Protein AF-A0AB33I526-F1 (afdb_monomer_lite)

Structure (mmCIF, N/CA/C/O backbone):
data_AF-A0AB33I526-F1
#
_entry.id   AF-A0AB33I526-F1
#
loop_
_atom_site.group_PDB
_atom_site.id
_atom_site.type_symbol
_atom_site.label_atom_id
_atom_site.label_alt_id
_atom_site.label_comp_id
_atom_site.label_asym_id
_atom_site.label_entity_id
_atom_site.label_seq_id
_atom_site.pdbx_PDB_ins_code
_atom_site.Cartn_x
_atom_site.Cartn_y
_atom_site.Cartn_z
_atom_site.occupancy
_atom_site.B_iso_or_equiv
_atom_site.auth_seq_id
_atom_site.auth_comp_id
_atom_site.auth_asym_id
_atom_site.auth_atom_id
_atom_site.pdbx_PDB_model_num
ATOM 1 N N . MET A 1 1 ? 9.130 -0.123 3.724 1.00 37.97 1 MET A N 1
ATOM 2 C CA . MET A 1 1 ? 8.933 -1.551 3.407 1.00 37.97 1 MET A CA 1
ATOM 3 C C . MET A 1 1 ? 9.847 -1.883 2.241 1.00 37.97 1 MET A C 1
ATOM 5 O O . MET A 1 1 ? 9.757 -1.211 1.225 1.00 37.97 1 MET A O 1
ATOM 9 N N . THR A 1 2 ? 10.771 -2.825 2.409 1.00 37.84 2 THR A N 1
ATOM 10 C CA . THR A 1 2 ? 11.650 -3.304 1.330 1.00 37.84 2 THR A CA 1
ATOM 11 C C . THR A 1 2 ? 11.050 -4.602 0.811 1.00 37.84 2 THR A C 1
ATOM 13 O O . THR A 1 2 ? 10.797 -5.494 1.613 1.00 37.84 2 THR A O 1
ATOM 16 N N . LEU A 1 3 ? 10.764 -4.673 -0.485 1.00 44.47 3 LEU A N 1
ATOM 17 C CA . LEU A 1 3 ? 10.164 -5.832 -1.143 1.00 44.47 3 LEU A CA 1
ATOM 18 C C . LEU A 1 3 ? 11.240 -6.434 -2.055 1.00 44.47 3 LEU A C 1
ATOM 20 O O . LEU A 1 3 ? 11.647 -5.780 -3.012 1.00 44.47 3 LEU A O 1
ATOM 24 N N . ASP A 1 4 ? 11.747 -7.622 -1.726 1.00 40.81 4 ASP A N 1
ATOM 25 C CA . ASP A 1 4 ? 12.617 -8.411 -2.609 1.00 40.81 4 ASP A CA 1
ATOM 26 C C . ASP A 1 4 ? 11.772 -9.101 -3.701 1.00 40.81 4 ASP A C 1
ATOM 28 O O . ASP A 1 4 ? 10.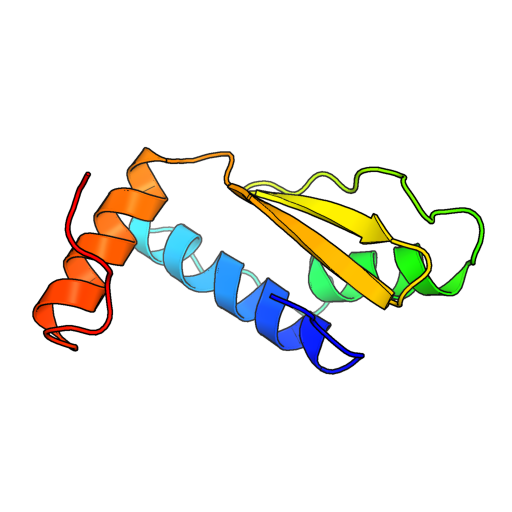613 -8.758 -3.886 1.00 40.81 4 ASP A O 1
ATOM 32 N N . CYS A 1 5 ? 12.308 -10.031 -4.494 1.00 43.00 5 CYS A N 1
ATOM 33 C CA . CYS A 1 5 ? 11.604 -10.663 -5.629 1.00 43.00 5 CYS A CA 1
ATOM 34 C C . CYS A 1 5 ? 10.298 -11.425 -5.271 1.00 43.00 5 CYS A C 1
ATOM 36 O O . CYS A 1 5 ? 9.533 -11.756 -6.182 1.00 43.00 5 CYS A O 1
ATOM 38 N N . SER A 1 6 ? 10.005 -11.608 -3.974 1.00 53.09 6 SER A N 1
ATOM 39 C CA . SER A 1 6 ? 8.692 -11.973 -3.399 1.00 53.09 6 SER A CA 1
ATOM 40 C C . SER A 1 6 ? 7.632 -10.855 -3.500 1.00 53.09 6 SER A C 1
ATOM 42 O O . SER A 1 6 ? 6.432 -11.070 -3.350 1.00 53.09 6 SER A O 1
ATOM 44 N N . GLY A 1 7 ? 8.068 -9.638 -3.814 1.00 57.91 7 GLY A N 1
ATOM 45 C CA . GLY A 1 7 ? 7.284 -8.415 -3.808 1.00 57.91 7 GLY A CA 1
ATOM 46 C C . GLY A 1 7 ? 6.193 -8.342 -4.864 1.00 57.91 7 GLY A C 1
ATOM 47 O O . GLY A 1 7 ? 5.324 -7.484 -4.764 1.00 57.91 7 GLY A O 1
ATOM 48 N N . ARG A 1 8 ? 6.205 -9.241 -5.854 1.00 64.56 8 ARG A N 1
ATOM 49 C CA . ARG A 1 8 ? 5.128 -9.339 -6.847 1.00 64.56 8 ARG A CA 1
ATOM 50 C C . ARG A 1 8 ? 3.822 -9.779 -6.198 1.00 64.56 8 ARG A C 1
ATOM 52 O O . ARG A 1 8 ? 2.825 -9.084 -6.334 1.00 64.56 8 ARG A O 1
ATOM 59 N N . GLU A 1 9 ? 3.870 -10.864 -5.431 1.00 69.56 9 GLU A N 1
ATOM 60 C CA . GLU A 1 9 ? 2.704 -11.397 -4.722 1.00 69.56 9 GLU A CA 1
ATOM 61 C C . GLU A 1 9 ? 2.222 -10.407 -3.660 1.00 69.56 9 GLU A C 1
ATOM 63 O O . GLU A 1 9 ? 1.034 -10.132 -3.567 1.00 69.56 9 GLU A O 1
ATOM 68 N N . ALA A 1 10 ? 3.149 -9.764 -2.945 1.00 74.12 10 ALA A N 1
ATOM 69 C CA . ALA A 1 10 ? 2.800 -8.751 -1.953 1.00 74.12 10 ALA A CA 1
ATOM 70 C C . ALA A 1 10 ? 2.142 -7.496 -2.563 1.00 74.12 10 ALA A C 1
ATOM 72 O O . ALA A 1 10 ? 1.252 -6.913 -1.947 1.00 74.12 10 ALA A O 1
ATOM 73 N N . LEU A 1 11 ? 2.552 -7.061 -3.762 1.00 75.31 11 LEU A N 1
ATOM 74 C CA . LEU A 1 11 ? 1.885 -5.959 -4.468 1.00 75.31 11 LEU A CA 1
ATOM 75 C C . LEU A 1 11 ? 0.468 -6.346 -4.903 1.00 75.31 11 LEU A C 1
ATOM 77 O O . LEU A 1 11 ? -0.442 -5.522 -4.820 1.00 75.31 11 LEU A O 1
ATOM 81 N N . ASP A 1 12 ? 0.272 -7.590 -5.322 1.00 77.56 12 ASP A N 1
ATOM 82 C CA . ASP A 1 12 ? -1.033 -8.100 -5.743 1.00 77.56 12 ASP A CA 1
ATOM 83 C C . ASP A 1 12 ? -1.973 -8.281 -4.542 1.00 77.56 12 ASP A C 1
ATOM 85 O O . ASP A 1 12 ? -3.136 -7.860 -4.574 1.00 77.56 12 ASP A O 1
ATOM 89 N N . ASP A 1 13 ? -1.437 -8.784 -3.430 1.00 81.50 13 ASP A N 1
ATOM 90 C CA . ASP A 1 13 ? -2.132 -8.877 -2.149 1.00 81.50 13 ASP A CA 1
ATOM 91 C C . ASP A 1 13 ? -2.516 -7.500 -1.593 1.00 81.50 13 ASP A C 1
ATOM 93 O O . ASP A 1 13 ? -3.550 -7.381 -0.940 1.00 81.50 13 ASP A O 1
ATOM 97 N N . LEU A 1 14 ? -1.759 -6.436 -1.890 1.00 81.12 14 LEU A N 1
ATOM 98 C CA . LEU A 1 14 ? -2.135 -5.063 -1.527 1.00 81.12 14 LEU A CA 1
ATOM 99 C C . LEU A 1 14 ? -3.317 -4.527 -2.347 1.00 81.12 14 LEU A C 1
ATOM 101 O O . LEU A 1 14 ? -4.089 -3.711 -1.846 1.00 81.12 14 LEU A O 1
ATOM 105 N N . VAL A 1 15 ? -3.482 -4.963 -3.599 1.00 84.12 15 VAL A N 1
ATOM 106 C CA . VAL A 1 15 ? -4.589 -4.519 -4.467 1.00 84.12 15 VAL A CA 1
ATOM 107 C C . VAL A 1 15 ? -5.907 -5.187 -4.076 1.00 84.12 15 VAL A C 1
ATOM 109 O O . VAL A 1 15 ? -6.977 -4.576 -4.147 1.00 84.12 15 VAL A O 1
ATOM 112 N N . ARG A 1 16 ? -5.847 -6.446 -3.645 1.00 86.62 16 ARG A N 1
ATOM 113 C CA . ARG A 1 16 ? -7.024 -7.287 -3.410 1.00 86.62 16 ARG A CA 1
ATOM 114 C C . ARG A 1 16 ? -8.027 -6.709 -2.393 1.00 86.62 16 ARG A C 1
ATOM 116 O O . ARG A 1 16 ? -9.217 -6.686 -2.721 1.00 86.62 16 ARG A O 1
ATOM 123 N N . PRO A 1 17 ? -7.624 -6.189 -1.216 1.00 88.62 17 PRO A N 1
ATOM 124 C CA . PRO A 1 17 ? -8.550 -5.562 -0.278 1.00 88.62 17 PRO A CA 1
ATOM 125 C C . PRO A 1 17 ? -9.274 -4.348 -0.860 1.00 88.62 17 PRO A C 1
ATOM 127 O O . PRO A 1 17 ? -10.436 -4.127 -0.531 1.00 88.62 17 PRO A O 1
ATOM 130 N N . PHE A 1 18 ? -8.636 -3.580 -1.747 1.00 90.06 18 PHE A N 1
ATOM 131 C CA . PHE A 1 18 ? -9.270 -2.407 -2.351 1.00 90.06 18 PHE A CA 1
ATOM 132 C C . PHE A 1 18 ? -10.412 -2.786 -3.294 1.00 90.06 18 PHE A C 1
ATOM 134 O O . PHE A 1 18 ? -11.486 -2.194 -3.197 1.00 90.06 18 PHE A O 1
ATOM 141 N N . TYR A 1 19 ? -10.240 -3.830 -4.110 1.00 89.94 19 TYR A N 1
ATOM 142 C CA . TYR A 1 19 ? -11.327 -4.363 -4.939 1.00 89.94 19 TYR A CA 1
ATOM 143 C C . TYR A 1 19 ? -12.518 -4.823 -4.093 1.00 89.94 19 TYR A C 1
ATOM 145 O O . TYR A 1 19 ? -13.663 -4.496 -4.405 1.00 89.94 19 TYR A O 1
ATOM 153 N N . LEU A 1 20 ? -12.249 -5.527 -2.989 1.00 90.25 20 LEU A N 1
ATOM 154 C CA . LEU A 1 20 ? -13.292 -5.997 -2.074 1.00 90.25 20 LEU A CA 1
ATOM 155 C C . LEU A 1 20 ? -14.029 -4.837 -1.392 1.00 90.25 20 LEU A C 1
ATOM 157 O O . LEU A 1 20 ? -15.255 -4.859 -1.306 1.00 90.25 20 LEU A O 1
ATOM 161 N N . LEU A 1 21 ? -13.304 -3.807 -0.945 1.00 90.81 21 LEU A N 1
ATOM 162 C CA . LEU A 1 21 ? -13.885 -2.613 -0.320 1.00 90.81 21 LEU A CA 1
ATOM 163 C C . LEU A 1 21 ? -14.740 -1.784 -1.287 1.00 90.81 21 LEU A C 1
ATOM 165 O O . LEU A 1 21 ? -15.654 -1.085 -0.849 1.00 90.81 21 LEU A O 1
ATOM 169 N N . GLU A 1 22 ? -14.460 -1.863 -2.587 1.00 90.00 22 GLU A N 1
ATOM 170 C CA . GLU A 1 22 ? -15.279 -1.258 -3.640 1.00 90.00 22 GLU A CA 1
ATOM 171 C C . GLU A 1 22 ? -16.394 -2.190 -4.153 1.00 90.00 22 GLU A C 1
ATOM 173 O O . GLU A 1 22 ? -17.172 -1.785 -5.016 1.00 90.00 22 GLU A O 1
ATOM 178 N N . GLY A 1 23 ? -16.500 -3.422 -3.639 1.00 89.88 23 GLY A N 1
ATOM 179 C CA . GLY A 1 23 ? -17.499 -4.404 -4.073 1.00 89.88 23 GLY A CA 1
ATOM 180 C C . GLY A 1 23 ? -17.273 -4.943 -5.490 1.00 89.88 23 GLY A C 1
ATOM 181 O O . GLY A 1 23 ? -18.206 -5.442 -6.119 1.00 89.88 23 GLY A O 1
ATOM 182 N N . ARG A 1 24 ? -16.051 -4.823 -6.018 1.00 87.62 24 ARG A N 1
ATOM 183 C CA . ARG A 1 24 ? -15.665 -5.312 -7.346 1.00 87.62 24 ARG A CA 1
ATOM 184 C C . ARG A 1 24 ? -15.167 -6.755 -7.267 1.00 87.62 24 ARG A C 1
ATOM 186 O O . ARG A 1 24 ? -14.640 -7.197 -6.247 1.00 87.62 24 ARG A O 1
ATOM 193 N N . ASN A 1 25 ? -15.270 -7.478 -8.381 1.00 84.00 25 ASN A N 1
ATOM 194 C CA . ASN A 1 25 ? -14.628 -8.785 -8.506 1.00 84.00 25 ASN A CA 1
ATOM 195 C C . ASN A 1 25 ? -13.108 -8.617 -8.473 1.00 84.00 25 ASN A C 1
ATOM 197 O O . ASN A 1 25 ? -12.563 -7.794 -9.208 1.00 84.00 25 ASN A O 1
ATOM 201 N N . VAL A 1 26 ? -12.436 -9.407 -7.635 1.00 79.69 26 VAL A N 1
ATOM 202 C CA . VAL A 1 26 ? -10.972 -9.417 -7.560 1.00 79.69 26 VAL A CA 1
ATOM 203 C C . VAL A 1 26 ? -10.411 -9.858 -8.921 1.00 79.69 26 VAL A C 1
ATOM 205 O O . VAL A 1 26 ? -10.831 -10.906 -9.420 1.00 79.69 26 VAL A O 1
ATOM 208 N N . PRO A 1 27 ? -9.494 -9.088 -9.531 1.00 72.62 27 PRO A N 1
ATOM 209 C CA . PRO A 1 27 ? -8.945 -9.407 -10.842 1.00 72.62 27 PRO A CA 1
ATOM 210 C C . PRO A 1 27 ? -8.079 -10.674 -10.795 1.00 72.62 27 PRO A C 1
ATOM 212 O O . PRO A 1 27 ? -7.471 -10.993 -9.774 1.00 72.62 27 PRO A O 1
ATOM 215 N N . ASP A 1 28 ? -8.004 -11.392 -11.919 1.00 68.94 28 ASP A N 1
ATOM 216 C CA . ASP A 1 28 ? -7.039 -12.481 -12.092 1.00 68.94 28 ASP A CA 1
ATOM 217 C C . ASP A 1 28 ? -5.636 -11.868 -12.261 1.00 68.94 28 ASP A C 1
ATOM 219 O O . ASP A 1 28 ? -5.329 -11.238 -13.276 1.00 68.94 28 ASP A O 1
ATOM 223 N N . PHE A 1 29 ? -4.784 -12.018 -11.245 1.00 66.88 29 PHE A N 1
ATOM 224 C CA . PHE A 1 29 ? -3.455 -11.399 -11.143 1.00 66.88 29 PHE A CA 1
ATOM 225 C C . PHE A 1 29 ? -2.398 -12.015 -12.090 1.00 66.88 29 PHE A C 1
ATOM 227 O O . PHE A 1 29 ? -1.205 -11.763 -11.962 1.00 66.88 29 PHE A O 1
ATOM 234 N N . ARG A 1 30 ? -2.799 -12.791 -13.102 1.00 61.59 30 ARG A N 1
ATOM 235 C CA . ARG A 1 30 ? -1.881 -13.344 -14.120 1.00 61.59 30 ARG A CA 1
ATOM 236 C C . ARG A 1 30 ? -1.146 -12.287 -14.955 1.00 61.59 30 ARG A C 1
ATOM 238 O O . ARG A 1 30 ? -0.067 -12.569 -15.461 1.00 61.59 30 ARG A O 1
ATOM 245 N N . SER A 1 31 ? -1.708 -11.084 -15.082 1.00 58.72 31 SER A N 1
ATOM 246 C CA . SER A 1 31 ? -1.058 -9.901 -15.673 1.00 58.72 31 SER A CA 1
ATOM 247 C C . SER A 1 31 ? -1.039 -8.754 -14.660 1.00 58.72 31 SER A C 1
ATOM 249 O O . SER A 1 31 ? -1.478 -7.637 -14.944 1.00 58.72 31 SER A O 1
ATOM 251 N N . SER A 1 32 ? -0.627 -9.058 -13.435 1.00 65.38 32 SER A N 1
ATOM 252 C CA . SER A 1 32 ? -0.739 -8.124 -12.330 1.00 65.38 32 SER A CA 1
ATOM 253 C C . SER A 1 32 ? 0.233 -6.956 -12.387 1.00 65.38 32 SER A C 1
ATOM 255 O O . SER A 1 32 ? 1.222 -6.942 -13.124 1.00 65.38 32 SER A O 1
ATOM 257 N N . ILE A 1 33 ? -0.034 -5.975 -11.527 1.00 66.38 33 ILE A N 1
ATOM 258 C CA . ILE A 1 33 ? 0.893 -4.879 -11.290 1.00 66.38 33 ILE A CA 1
ATOM 259 C C . ILE A 1 33 ? 2.222 -5.379 -10.713 1.00 66.38 33 ILE A C 1
ATOM 261 O O . ILE A 1 33 ? 3.263 -4.816 -11.041 1.00 66.38 33 ILE A O 1
ATOM 265 N N . GLY A 1 34 ? 2.219 -6.471 -9.937 1.00 65.75 34 GLY A N 1
ATOM 266 C CA . GLY A 1 34 ? 3.437 -7.160 -9.522 1.00 65.75 34 GLY A CA 1
ATOM 267 C C . GLY A 1 34 ? 4.242 -7.693 -10.712 1.00 65.75 34 GLY A C 1
ATOM 268 O O . GLY A 1 34 ? 5.458 -7.498 -10.774 1.00 65.75 34 GLY A O 1
ATOM 269 N N . ALA A 1 35 ? 3.586 -8.309 -11.700 1.00 68.56 35 ALA A N 1
ATOM 270 C CA . ALA A 1 35 ? 4.248 -8.785 -12.916 1.00 68.56 35 ALA A CA 1
ATOM 271 C C . ALA A 1 35 ? 4.853 -7.631 -13.738 1.00 68.56 35 ALA A C 1
ATOM 273 O O . ALA A 1 35 ? 6.045 -7.674 -14.054 1.00 68.56 35 ALA A O 1
ATOM 274 N N . GLN A 1 36 ? 4.074 -6.569 -13.983 1.00 69.62 36 GLN A N 1
ATOM 275 C CA . GLN A 1 36 ? 4.542 -5.349 -14.660 1.00 69.62 36 GLN A CA 1
ATOM 276 C C . GLN A 1 36 ? 5.708 -4.690 -13.912 1.00 69.62 36 GLN A C 1
ATOM 278 O O . GLN A 1 36 ? 6.646 -4.182 -14.522 1.00 69.62 36 GLN A O 1
ATOM 283 N N . TYR A 1 37 ? 5.688 -4.731 -12.580 1.00 68.94 37 TYR A N 1
ATOM 284 C CA . TYR A 1 37 ? 6.749 -4.182 -11.747 1.00 68.94 37 TYR A CA 1
ATOM 285 C C . TYR A 1 37 ? 8.054 -4.987 -11.814 1.00 68.94 37 TYR A C 1
ATOM 287 O O . TYR A 1 37 ? 9.139 -4.406 -11.875 1.00 68.94 37 TYR A O 1
ATOM 295 N N . GLY A 1 38 ? 7.968 -6.320 -11.829 1.00 66.81 38 GLY A N 1
ATOM 296 C CA . GLY A 1 38 ? 9.140 -7.184 -11.986 1.00 66.81 38 GLY A CA 1
ATOM 297 C C . GLY A 1 38 ? 9.865 -6.940 -13.312 1.00 66.81 38 GLY A C 1
ATOM 298 O O . GLY A 1 38 ? 11.092 -6.849 -13.334 1.00 66.81 38 GLY A O 1
ATOM 299 N N . GLU A 1 39 ? 9.107 -6.765 -14.395 1.00 67.88 39 GLU A N 1
ATOM 300 C CA . GLU A 1 39 ? 9.640 -6.375 -15.705 1.00 67.88 39 GLU A CA 1
ATOM 301 C C . GLU A 1 39 ? 10.220 -4.952 -15.679 1.00 67.88 39 GLU A C 1
ATOM 303 O O . GLU A 1 39 ? 11.322 -4.709 -16.171 1.00 67.88 39 GLU A O 1
ATOM 308 N N . PHE A 1 40 ? 9.530 -4.019 -15.018 1.00 66.19 40 PHE A N 1
ATOM 309 C CA . PHE A 1 40 ? 9.988 -2.642 -14.869 1.00 66.19 40 PHE A CA 1
ATOM 310 C C . PHE A 1 40 ? 11.352 -2.548 -14.172 1.00 66.19 40 PHE A C 1
ATOM 312 O O . PHE A 1 40 ? 12.222 -1.824 -14.651 1.00 66.19 40 PHE A O 1
ATOM 319 N N . LEU A 1 41 ? 11.583 -3.287 -13.082 1.00 63.75 41 LEU A N 1
ATOM 320 C CA . LEU A 1 41 ? 12.866 -3.285 -12.365 1.00 63.75 41 LEU A CA 1
ATOM 321 C C . LEU A 1 41 ? 13.993 -4.027 -13.099 1.00 63.75 41 LEU A C 1
ATOM 323 O O . LEU A 1 41 ? 15.148 -3.610 -12.999 1.00 63.75 41 LEU A O 1
ATOM 327 N N . GLY A 1 42 ? 13.672 -5.111 -13.813 1.00 62.47 42 GLY A N 1
ATOM 328 C CA . GLY A 1 42 ? 14.658 -5.985 -14.460 1.00 62.47 42 GLY A CA 1
ATOM 329 C C . GLY A 1 42 ? 15.537 -5.288 -15.503 1.00 62.47 42 GLY A C 1
ATOM 330 O O . GLY A 1 42 ? 16.652 -5.735 -15.754 1.00 62.47 42 GLY A O 1
ATOM 331 N N . ASN A 1 43 ? 15.080 -4.159 -16.052 1.00 61.09 43 ASN A N 1
ATOM 332 C CA . ASN A 1 43 ? 15.783 -3.457 -17.126 1.00 61.09 43 ASN A CA 1
ATOM 333 C C . ASN A 1 43 ? 16.874 -2.475 -16.663 1.00 61.0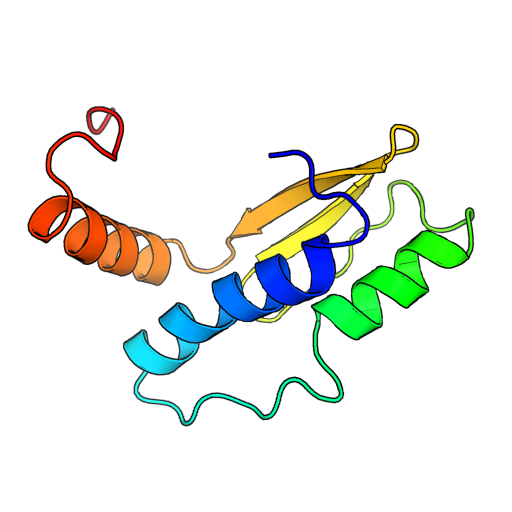9 43 ASN A C 1
ATOM 335 O O . ASN A 1 43 ? 17.531 -1.903 -17.523 1.00 61.09 43 ASN A O 1
ATOM 339 N N . GLY A 1 44 ? 17.090 -2.248 -15.357 1.00 59.16 44 GLY A N 1
ATOM 340 C CA . GLY A 1 44 ? 18.169 -1.383 -14.824 1.00 59.16 44 GLY A CA 1
ATOM 341 C C . GLY A 1 44 ? 18.028 0.129 -15.107 1.00 59.16 44 GLY A C 1
ATOM 342 O O . GLY A 1 44 ? 18.321 0.950 -14.240 1.00 59.16 44 GLY A O 1
ATOM 343 N N . ASP A 1 45 ? 17.469 0.501 -16.258 1.00 63.06 45 ASP A N 1
ATOM 344 C CA . ASP A 1 45 ? 17.238 1.869 -16.747 1.00 63.06 45 ASP A CA 1
ATOM 345 C C . ASP A 1 45 ? 15.997 2.547 -16.145 1.00 63.06 45 ASP A C 1
ATOM 347 O O . ASP A 1 45 ? 15.721 3.728 -16.377 1.00 63.06 45 ASP A O 1
ATOM 351 N N . ASN A 1 46 ? 15.197 1.799 -15.387 1.00 63.81 46 ASN A N 1
ATOM 352 C CA . ASN A 1 46 ? 13.938 2.276 -14.810 1.00 63.81 46 ASN A CA 1
ATOM 353 C C . ASN A 1 46 ? 14.055 2.626 -13.325 1.00 63.81 46 ASN A C 1
ATOM 355 O O . ASN A 1 46 ? 13.066 2.992 -12.685 1.00 63.81 46 ASN A O 1
ATOM 359 N N . VAL A 1 47 ? 15.261 2.549 -12.765 1.00 67.25 47 VAL A N 1
ATOM 360 C CA . VAL A 1 47 ? 15.491 2.958 -11.386 1.00 67.25 47 VAL A CA 1
ATOM 361 C C . VAL A 1 47 ? 15.169 4.443 -11.222 1.00 67.25 47 VAL A C 1
ATOM 363 O O . VAL 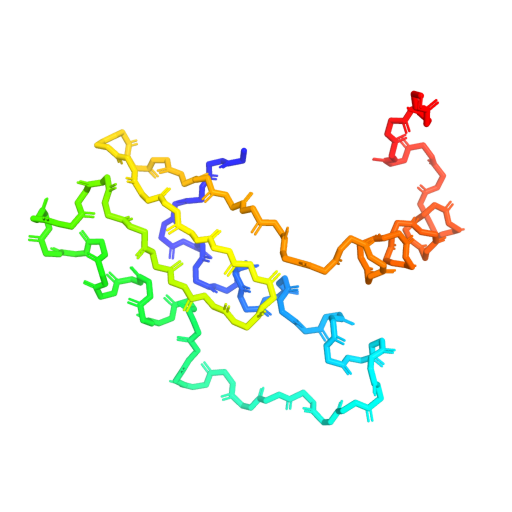A 1 47 ? 15.660 5.299 -11.951 1.00 67.25 47 VAL A O 1
ATOM 366 N N . GLY A 1 48 ? 14.317 4.757 -10.248 1.00 68.50 48 GLY A N 1
ATOM 367 C CA . GLY A 1 48 ? 13.840 6.109 -9.991 1.00 68.50 48 GLY A CA 1
ATOM 368 C C . GLY A 1 48 ? 12.628 6.533 -10.822 1.00 68.50 48 GLY A C 1
ATOM 369 O O . GLY A 1 48 ? 12.056 7.576 -10.486 1.00 68.50 48 GLY A O 1
ATOM 370 N N . LYS A 1 49 ? 12.196 5.749 -11.821 1.00 79.00 49 LYS A N 1
ATOM 371 C CA . LYS A 1 49 ? 10.946 5.991 -12.553 1.00 79.00 49 LYS A CA 1
ATOM 372 C C . LYS A 1 49 ? 9.735 5.549 -11.723 1.00 79.00 49 LYS A C 1
ATOM 374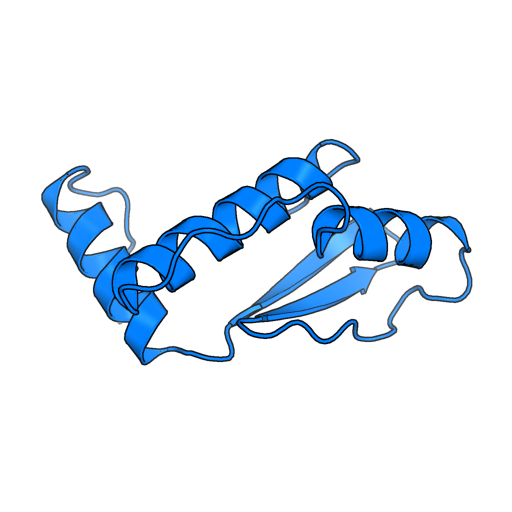 O O . LYS A 1 49 ? 9.823 4.651 -10.883 1.00 79.00 49 LYS A O 1
ATOM 379 N N . LEU A 1 50 ? 8.614 6.226 -11.950 1.00 80.38 50 LEU A N 1
ATOM 380 C CA . LEU A 1 50 ? 7.345 5.965 -11.282 1.00 80.38 50 LEU A CA 1
ATOM 381 C C . LEU A 1 50 ? 6.511 5.012 -12.142 1.00 80.38 50 LEU A C 1
ATOM 383 O O . LEU A 1 50 ? 6.249 5.318 -13.303 1.00 80.38 50 LEU A O 1
ATOM 387 N N . LEU A 1 51 ? 6.096 3.884 -11.574 1.00 81.69 51 LEU A N 1
ATOM 388 C CA . LEU A 1 51 ? 5.058 3.032 -12.142 1.00 81.69 51 LEU A CA 1
ATOM 389 C C . LEU A 1 51 ? 3.720 3.436 -11.524 1.00 81.69 51 LEU A C 1
ATOM 391 O O . LEU A 1 51 ? 3.580 3.509 -10.299 1.00 81.69 51 LEU A O 1
ATOM 395 N N . GLU A 1 52 ? 2.736 3.703 -12.371 1.00 84.06 52 GLU A N 1
ATOM 396 C CA . GLU A 1 52 ? 1.401 4.079 -11.934 1.00 84.06 52 GLU A CA 1
ATOM 397 C C . GLU A 1 52 ? 0.446 2.889 -11.968 1.00 84.06 52 GLU A C 1
ATOM 399 O O . GLU A 1 52 ? 0.147 2.352 -13.028 1.00 84.06 52 GLU A O 1
ATOM 404 N N . GLY A 1 53 ? -0.070 2.518 -10.797 1.00 81.56 53 GLY A N 1
ATOM 405 C CA . GLY A 1 53 ? -1.211 1.623 -10.660 1.00 81.56 53 GLY A CA 1
ATOM 406 C C . GLY A 1 53 ? -2.520 2.367 -10.426 1.00 81.56 53 GLY A C 1
ATOM 407 O O . GLY A 1 53 ? -2.546 3.589 -10.244 1.00 81.56 53 GLY A O 1
ATOM 408 N N . GLU A 1 54 ? -3.611 1.603 -10.369 1.00 85.44 54 GLU A N 1
ATOM 409 C CA . GLU A 1 54 ? -4.954 2.110 -10.055 1.00 85.44 54 GLU A CA 1
ATOM 410 C C . GLU A 1 54 ? -5.028 2.675 -8.624 1.00 85.44 54 GLU A C 1
ATOM 412 O O . GLU A 1 54 ? -5.467 3.806 -8.424 1.00 85.44 54 GLU A O 1
ATOM 417 N N . TYR A 1 55 ? -4.531 1.930 -7.629 1.00 87.31 55 TYR A N 1
ATOM 418 C CA . TYR A 1 55 ? -4.666 2.288 -6.207 1.00 87.31 55 TYR A CA 1
ATOM 419 C C . TYR A 1 55 ? -3.408 2.872 -5.571 1.00 87.31 55 TYR A C 1
ATOM 421 O O . TYR A 1 55 ? -3.486 3.475 -4.500 1.00 87.31 55 TYR A O 1
ATOM 429 N N . PHE A 1 56 ? -2.248 2.710 -6.200 1.00 87.31 56 PHE A N 1
ATOM 430 C CA . PHE A 1 56 ? -0.984 3.216 -5.683 1.00 87.31 56 PHE A CA 1
ATOM 431 C C . PHE A 1 56 ? 0.016 3.486 -6.803 1.00 87.31 56 PHE A C 1
ATOM 433 O O . PHE A 1 56 ? -0.102 2.967 -7.912 1.00 87.31 56 PHE A O 1
ATOM 440 N N . THR A 1 57 ? 1.015 4.309 -6.508 1.00 88.12 57 THR A N 1
ATOM 441 C CA . THR A 1 57 ? 2.215 4.445 -7.332 1.00 88.12 57 THR A CA 1
ATOM 442 C C . THR A 1 57 ? 3.367 3.688 -6.698 1.00 88.12 57 THR A C 1
ATOM 444 O O . THR A 1 57 ? 3.438 3.553 -5.475 1.00 88.12 57 THR A O 1
ATOM 447 N N . VAL A 1 58 ? 4.264 3.182 -7.538 1.00 83.75 58 VAL A N 1
ATOM 448 C CA . VAL A 1 58 ? 5.424 2.401 -7.119 1.00 83.75 58 VAL A CA 1
ATOM 449 C C . VAL A 1 58 ? 6.684 3.037 -7.685 1.00 83.75 58 VAL A C 1
ATOM 451 O O . VAL A 1 58 ? 6.779 3.288 -8.885 1.00 83.75 58 VAL A O 1
ATOM 454 N N . ARG A 1 59 ? 7.677 3.287 -6.832 1.00 83.88 59 ARG A N 1
ATOM 455 C CA . ARG A 1 59 ? 8.986 3.805 -7.239 1.00 83.88 59 ARG A CA 1
ATOM 456 C C . ARG A 1 59 ? 10.094 2.885 -6.751 1.00 83.88 59 ARG A C 1
ATOM 458 O O . ARG A 1 59 ? 10.264 2.709 -5.547 1.00 83.88 59 ARG A O 1
ATOM 465 N N . GLY A 1 60 ? 10.844 2.312 -7.690 1.00 78.69 60 GLY A N 1
ATOM 466 C CA . GLY A 1 60 ? 12.025 1.494 -7.402 1.00 78.69 60 GLY A CA 1
ATOM 467 C C . GLY A 1 60 ? 13.290 2.336 -7.236 1.00 78.69 60 GLY A C 1
ATOM 468 O O . GLY A 1 60 ? 13.467 3.339 -7.929 1.00 78.69 60 GLY A O 1
ATOM 469 N N . TYR A 1 61 ? 14.186 1.918 -6.344 1.00 76.19 61 TYR A N 1
ATOM 470 C CA . TYR A 1 61 ? 15.464 2.582 -6.064 1.00 76.19 61 TYR A CA 1
ATOM 471 C C . TYR A 1 61 ? 16.647 1.634 -6.291 1.00 76.19 61 TYR A C 1
ATOM 473 O O . TYR A 1 61 ? 16.497 0.419 -6.211 1.00 76.19 61 TYR A O 1
ATOM 481 N N . GLN A 1 62 ? 17.849 2.187 -6.508 1.00 71.25 62 GLN A N 1
ATOM 482 C CA . GLN A 1 62 ? 19.064 1.420 -6.857 1.00 71.25 62 GLN A CA 1
ATOM 483 C C . GLN A 1 62 ? 19.434 0.352 -5.818 1.00 71.25 62 GLN A C 1
ATOM 485 O O . GLN A 1 62 ? 20.070 -0.639 -6.147 1.00 71.25 62 GLN A O 1
ATOM 490 N N . LYS A 1 63 ? 19.005 0.531 -4.564 1.00 71.25 63 LYS A N 1
ATOM 491 C CA . LYS A 1 63 ? 19.210 -0.430 -3.472 1.00 71.25 63 LYS A CA 1
ATOM 492 C C . LYS A 1 63 ? 18.245 -1.627 -3.508 1.00 71.25 63 LYS A C 1
ATOM 494 O O . LYS A 1 63 ? 18.208 -2.387 -2.549 1.00 71.25 63 LYS A O 1
ATOM 499 N N . GLY A 1 64 ? 17.418 -1.751 -4.549 1.00 67.19 64 GLY A N 1
ATOM 500 C CA . GLY A 1 64 ? 16.354 -2.756 -4.627 1.00 67.19 64 GLY A CA 1
ATOM 501 C C . GLY A 1 64 ? 15.173 -2.475 -3.693 1.00 67.19 64 GLY A C 1
ATOM 502 O O . GLY A 1 64 ? 14.328 -3.336 -3.489 1.00 67.19 64 GLY A O 1
ATOM 503 N N . THR A 1 65 ? 15.101 -1.280 -3.099 1.00 73.12 65 THR A N 1
ATOM 504 C CA . THR A 1 65 ? 13.978 -0.864 -2.251 1.00 73.12 65 THR A CA 1
ATOM 505 C C . THR A 1 65 ? 12.877 -0.224 -3.080 1.00 73.12 65 THR A C 1
ATOM 507 O O . THR A 1 65 ? 13.132 0.355 -4.139 1.00 73.12 65 THR A O 1
ATOM 510 N N . VAL A 1 66 ? 11.658 -0.253 -2.546 1.00 76.31 66 VAL A N 1
ATOM 511 C CA . VAL A 1 66 ? 10.466 0.237 -3.233 1.00 76.31 66 VAL A CA 1
ATOM 512 C C . VAL A 1 66 ? 9.700 1.185 -2.330 1.00 76.31 66 VAL A C 1
ATOM 514 O O . VAL A 1 66 ? 9.486 0.890 -1.156 1.00 76.31 66 VAL A O 1
ATOM 517 N N . HIS A 1 67 ? 9.281 2.327 -2.867 1.00 84.88 67 HIS A N 1
ATOM 518 C CA . HIS A 1 67 ? 8.303 3.185 -2.205 1.00 84.88 67 HIS A CA 1
ATOM 519 C C . HIS A 1 67 ? 6.950 3.013 -2.878 1.00 84.88 67 HIS A C 1
ATOM 521 O O . HIS A 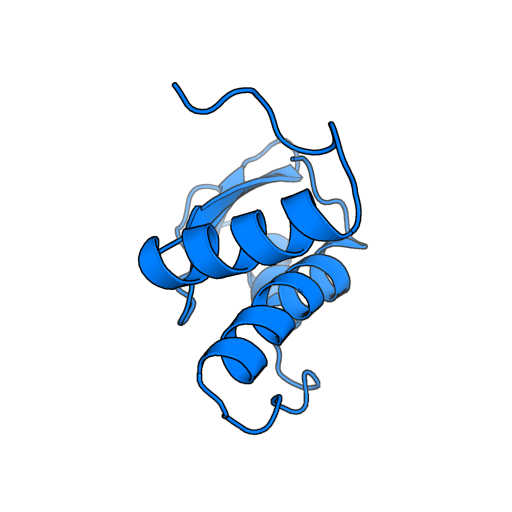1 67 ? 6.850 3.109 -4.101 1.00 84.88 67 HIS A O 1
ATOM 527 N N . ILE A 1 68 ? 5.927 2.779 -2.061 1.00 85.38 68 ILE A N 1
ATOM 528 C CA . ILE A 1 68 ? 4.534 2.667 -2.483 1.00 85.38 68 ILE A CA 1
ATOM 529 C C . ILE A 1 68 ? 3.782 3.857 -1.895 1.00 85.38 68 ILE A C 1
ATOM 531 O O . ILE A 1 68 ? 3.906 4.130 -0.700 1.00 85.38 68 ILE A O 1
ATOM 535 N N . VAL A 1 69 ? 3.016 4.564 -2.721 1.00 89.88 69 VAL A N 1
ATOM 536 C CA . VAL A 1 69 ? 2.168 5.680 -2.282 1.00 89.88 69 VAL A CA 1
ATOM 537 C C . VAL A 1 69 ? 0.734 5.407 -2.704 1.00 89.88 69 VAL A C 1
ATOM 539 O O . VAL A 1 69 ? 0.451 5.296 -3.895 1.00 89.88 69 VAL A O 1
ATOM 542 N N . PHE A 1 70 ? -0.175 5.302 -1.736 1.00 90.38 70 PHE A N 1
ATOM 543 C CA . PHE A 1 70 ? -1.593 5.067 -2.003 1.00 90.38 70 PHE A CA 1
ATOM 544 C C . PHE A 1 70 ? -2.269 6.309 -2.597 1.00 90.38 70 PHE A C 1
ATOM 546 O O . PHE A 1 70 ? -2.083 7.423 -2.113 1.00 90.38 70 PHE A O 1
ATOM 553 N N . LYS A 1 71 ? -3.092 6.100 -3.628 1.00 92.31 71 LYS A N 1
ATOM 554 C CA . LYS A 1 71 ? -3.907 7.132 -4.289 1.00 92.31 71 LYS A CA 1
ATOM 555 C C . LYS A 1 71 ? -5.282 7.313 -3.627 1.00 92.31 71 LYS A C 1
ATOM 557 O O . LYS A 1 71 ? -5.919 8.343 -3.820 1.00 92.31 71 LYS A O 1
ATOM 562 N N . ARG A 1 72 ? -5.752 6.312 -2.871 1.00 92.38 72 ARG A N 1
ATOM 563 C CA . ARG A 1 72 ? -7.102 6.243 -2.280 1.00 92.38 72 ARG A CA 1
ATOM 564 C C . ARG A 1 72 ? -7.055 6.195 -0.746 1.00 92.38 72 ARG A C 1
ATOM 566 O O . ARG A 1 72 ? -7.171 5.111 -0.172 1.00 92.38 72 ARG A O 1
ATOM 573 N N . PRO A 1 73 ? -6.856 7.343 -0.068 1.00 91.38 73 PRO A N 1
ATOM 574 C CA . PRO A 1 73 ? -6.775 7.390 1.394 1.00 91.38 73 PRO A CA 1
ATOM 575 C C . PRO A 1 73 ? -8.069 6.914 2.070 1.00 91.38 73 PRO A C 1
ATOM 577 O O . PRO A 1 73 ? -8.008 6.275 3.113 1.00 91.38 73 PRO A O 1
ATOM 580 N N . ASP A 1 74 ? -9.223 7.121 1.432 1.00 92.88 74 ASP A N 1
ATOM 581 C CA . ASP A 1 74 ? -10.529 6.646 1.897 1.00 92.88 74 ASP A CA 1
ATOM 582 C C . ASP A 1 74 ? -10.595 5.115 2.029 1.00 92.88 74 ASP A C 1
ATOM 584 O O . ASP A 1 74 ? -11.184 4.581 2.970 1.00 92.88 74 ASP A O 1
ATOM 588 N N . LEU A 1 75 ? -9.971 4.388 1.098 1.00 92.88 75 LEU A N 1
ATOM 589 C CA . LEU A 1 75 ? -9.905 2.928 1.152 1.00 92.88 75 LEU A CA 1
ATOM 590 C C . LEU A 1 75 ? -8.865 2.448 2.168 1.00 92.88 75 LEU A C 1
ATOM 592 O O . LEU A 1 75 ? -9.081 1.434 2.828 1.00 92.88 75 LEU A O 1
ATOM 596 N N . VAL A 1 76 ? -7.764 3.188 2.324 1.00 92.19 76 VAL A N 1
ATOM 597 C CA . VAL A 1 76 ? -6.741 2.907 3.342 1.00 92.19 76 VAL A CA 1
ATOM 598 C C . VAL A 1 76 ? -7.320 3.054 4.748 1.00 92.19 76 VAL A C 1
ATOM 600 O O . VAL A 1 76 ? -7.079 2.197 5.591 1.00 92.19 76 VAL A O 1
ATOM 603 N N . GLU A 1 77 ? -8.128 4.083 5.004 1.00 92.19 77 GLU A N 1
ATOM 604 C CA . GLU A 1 77 ? -8.809 4.252 6.292 1.00 92.19 77 GLU A CA 1
ATOM 605 C C . GLU A 1 77 ? -9.756 3.090 6.597 1.00 92.19 77 GLU A C 1
ATOM 607 O O . GLU A 1 77 ? -9.671 2.504 7.674 1.00 92.19 77 GLU A O 1
ATOM 612 N N . LYS A 1 78 ? -10.589 2.684 5.631 1.00 92.88 78 LYS A N 1
ATOM 613 C CA . LYS A 1 78 ? -11.473 1.517 5.790 1.00 92.88 78 LYS A CA 1
ATOM 614 C C . LYS A 1 78 ? -10.691 0.234 6.060 1.00 92.88 78 LYS A C 1
ATOM 616 O O . LYS A 1 78 ? -11.094 -0.568 6.900 1.00 92.88 78 LYS A O 1
ATOM 621 N N . LEU A 1 79 ? -9.579 0.032 5.353 1.00 91.94 79 LEU A N 1
ATOM 622 C CA . LEU A 1 79 ? -8.708 -1.119 5.565 1.00 91.94 79 LEU A CA 1
ATOM 623 C C . LEU A 1 79 ? -8.095 -1.093 6.970 1.00 91.94 79 LEU A C 1
ATOM 625 O O . LEU A 1 79 ? -8.114 -2.106 7.667 1.00 91.94 79 LEU A O 1
ATOM 629 N N . ASN A 1 80 ? -7.616 0.068 7.413 1.00 91.75 80 ASN A N 1
ATOM 630 C CA . ASN A 1 80 ? -7.077 0.261 8.754 1.00 91.75 80 ASN A CA 1
ATOM 631 C C . ASN A 1 80 ? -8.134 0.012 9.837 1.00 91.75 80 ASN A C 1
ATOM 633 O O . ASN A 1 80 ? -7.829 -0.630 10.839 1.00 91.75 80 ASN A O 1
ATOM 637 N N . ASP A 1 81 ? -9.383 0.431 9.629 1.00 91.50 81 ASP A N 1
ATOM 638 C CA . ASP A 1 81 ? -10.477 0.146 10.561 1.00 91.50 81 ASP A CA 1
ATOM 639 C C . ASP A 1 81 ? -10.755 -1.363 10.674 1.00 91.50 81 ASP A C 1
ATOM 641 O O . ASP A 1 81 ? -11.028 -1.861 11.768 1.00 91.50 81 ASP A O 1
ATOM 645 N N . ILE A 1 82 ? -10.654 -2.117 9.571 1.00 91.75 82 ILE A N 1
ATOM 646 C CA . ILE A 1 82 ? -10.755 -3.586 9.589 1.00 91.75 82 ILE A CA 1
ATOM 647 C C . ILE A 1 82 ? -9.573 -4.187 10.360 1.00 91.75 82 ILE A C 1
ATOM 649 O O . ILE A 1 82 ? -9.779 -5.008 11.255 1.00 91.75 82 ILE A O 1
ATOM 653 N N . ILE A 1 83 ? -8.343 -3.755 10.063 1.00 90.75 83 ILE A N 1
ATOM 654 C CA . ILE A 1 83 ? -7.135 -4.245 10.741 1.00 90.75 83 ILE A CA 1
ATOM 655 C C . ILE A 1 83 ? -7.219 -3.976 12.245 1.00 90.75 83 ILE A C 1
ATOM 657 O O . ILE A 1 83 ? -6.987 -4.888 13.031 1.00 90.75 83 ILE A O 1
ATOM 661 N N . ALA A 1 84 ? -7.617 -2.773 12.661 1.00 91.12 84 ALA A N 1
ATOM 662 C CA . ALA A 1 84 ? -7.731 -2.402 14.070 1.00 91.12 84 ALA A CA 1
ATOM 663 C C . ALA A 1 84 ? -8.745 -3.265 14.840 1.00 91.12 84 ALA A C 1
ATOM 665 O O . ALA A 1 84 ? -8.541 -3.545 16.021 1.00 91.12 84 ALA A O 1
ATOM 666 N N . ARG A 1 85 ? -9.829 -3.698 14.181 1.00 91.56 85 ARG A N 1
ATOM 667 C CA . ARG A 1 85 ? -10.855 -4.564 14.786 1.00 91.56 85 ARG A CA 1
ATOM 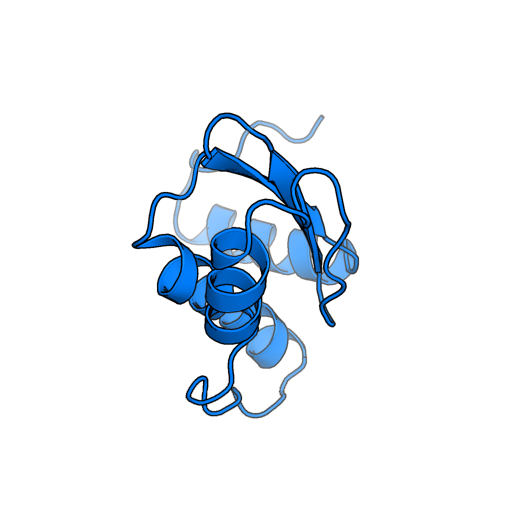668 C C . ARG A 1 85 ? -10.364 -5.991 15.006 1.00 91.56 85 ARG A C 1
ATOM 670 O O . ARG A 1 85 ? -10.703 -6.591 16.020 1.00 91.56 85 ARG A O 1
ATOM 677 N N . HIS A 1 86 ? -9.606 -6.538 14.058 1.00 92.00 86 HIS A N 1
ATOM 678 C CA . HIS A 1 86 ? -9.157 -7.934 14.105 1.00 92.00 86 HIS A CA 1
ATOM 679 C C . HIS A 1 86 ? -7.784 -8.111 14.764 1.00 92.00 86 HIS A C 1
ATOM 681 O O . HIS A 1 86 ? -7.515 -9.165 15.335 1.00 92.00 86 HIS A O 1
ATOM 687 N N . TYR A 1 87 ? -6.944 -7.077 14.730 1.00 91.19 87 TYR A N 1
ATOM 688 C CA . TYR A 1 87 ? -5.581 -7.077 15.254 1.00 91.19 87 TYR A CA 1
ATOM 689 C C . TYR A 1 87 ? -5.329 -5.827 16.116 1.00 91.19 87 TYR A C 1
ATOM 691 O O . TYR A 1 87 ? -4.687 -4.867 15.670 1.00 91.19 87 TYR A O 1
ATOM 699 N N . PRO A 1 88 ? -5.826 -5.810 17.367 1.00 87.94 88 PRO A N 1
ATOM 700 C CA . PRO A 1 88 ? -5.602 -4.694 18.281 1.00 87.94 88 PRO A CA 1
ATOM 701 C C . PRO A 1 88 ? -4.102 -4.432 18.487 1.00 87.94 88 PRO A C 1
ATOM 703 O O . PRO A 1 88 ? -3.342 -5.350 18.786 1.00 87.94 88 PRO A O 1
ATOM 706 N N . GLY A 1 89 ? -3.666 -3.179 18.323 1.00 86.12 89 GLY A N 1
ATOM 707 C CA . GLY A 1 89 ? -2.259 -2.774 18.476 1.00 86.12 89 GLY A CA 1
ATOM 708 C C . GLY A 1 89 ? -1.366 -2.986 17.246 1.00 86.12 89 GLY A C 1
ATOM 709 O O . GLY A 1 89 ? -0.196 -2.617 17.288 1.00 86.12 89 GLY A O 1
ATOM 710 N N . ALA A 1 90 ? -1.895 -3.525 16.141 1.00 89.56 90 ALA A N 1
ATOM 711 C CA . ALA A 1 90 ? -1.142 -3.664 14.889 1.00 89.56 90 ALA A CA 1
ATOM 712 C C . ALA A 1 90 ? -0.894 -2.325 14.174 1.00 89.56 90 ALA A C 1
ATOM 714 O O . ALA A 1 90 ? 0.027 -2.210 13.367 1.00 89.56 90 ALA A O 1
ATOM 715 N N . LEU A 1 91 ? -1.722 -1.318 14.459 1.00 86.62 91 LEU A N 1
ATOM 716 C CA . LEU A 1 91 ? -1.591 0.018 13.894 1.00 86.62 91 LEU A CA 1
ATOM 717 C C . LEU A 1 91 ? -0.992 0.985 14.920 1.00 86.62 91 LEU A C 1
ATOM 719 O O . LEU A 1 91 ? -1.314 0.888 16.109 1.00 86.62 91 LEU A O 1
ATOM 723 N N . PRO A 1 92 ? -0.154 1.939 14.474 1.00 84.00 92 PRO A N 1
ATOM 724 C CA . PRO A 1 92 ? 0.302 3.015 15.338 1.00 84.00 92 PRO A CA 1
ATOM 725 C C . PRO A 1 92 ? -0.888 3.871 15.811 1.00 84.00 92 PRO A C 1
ATOM 727 O O . PRO A 1 92 ? -1.937 3.891 15.155 1.00 84.00 92 PRO A O 1
ATOM 730 N N . PRO A 1 93 ? -0.737 4.609 16.926 1.00 77.88 93 PRO A N 1
ATOM 731 C CA . PRO A 1 93 ? -1.727 5.593 17.347 1.00 77.88 93 PRO A CA 1
ATOM 732 C C . PRO A 1 93 ? -2.044 6.553 16.196 1.00 77.88 93 PRO A C 1
ATOM 734 O O . PRO A 1 93 ? -1.133 6.989 15.488 1.00 77.88 93 PRO A O 1
ATOM 737 N N . ARG A 1 94 ? -3.328 6.880 16.006 1.00 71.75 94 ARG A N 1
ATOM 738 C CA . ARG A 1 94 ? -3.722 7.931 15.057 1.00 71.75 94 ARG A CA 1
ATOM 739 C C . ARG A 1 94 ? -3.084 9.242 15.532 1.00 71.75 94 ARG A C 1
ATOM 741 O O . ARG A 1 94 ? -3.235 9.585 16.705 1.00 71.75 94 ARG A O 1
ATOM 748 N N . VAL A 1 95 ? -2.332 9.891 14.645 1.00 59.50 95 VAL A N 1
ATOM 749 C CA . VAL A 1 95 ? -1.637 11.167 14.892 1.00 59.50 95 VAL A CA 1
ATOM 750 C C . VAL A 1 95 ? -2.555 12.337 14.579 1.00 59.50 95 VAL A C 1
ATOM 752 O O . VAL A 1 95 ? -3.336 12.201 13.610 1.00 59.50 95 VAL A O 1
#

Radius of gyration: 14.41 Å; chains: 1; bounding box: 37×24×36 Å

Foldseek 3Di:
DQDDLVVLVVVLVVVQLLCVVVVHDRDDCPVHPSVVVVVQPVVVVNAQPWDDDPFWIWHHHPVNGIDIGGPCVVSVVVVVVVCCVVPPPPDDPDD

Secondary structure (DSSP, 8-state):
----TTHHHHHHHHHHHHHHHTTPPPP-GGG-HHHHHHHHHHTSTTTTPEEE-SSEEEEE-TTS-EEEEES-HHHHHHHHHHHHHHSTTSSPPP-

pLDDT: mean 77.12, std 13.87, range [37.84, 92.88]

Organism: Escherichia coli (NCBI:txid562)

Sequence (95 aa):
MTLDCSGREALDDLVRPFYLLEGRNVPDFRSSIGAQYGEFLGNGDNVGKLLEGEYFTVRGYQKGTVHIVFKRPDLVEKLNDIIARHYPGALPPRV

InterPro domains:
  IPR031339 Domain of unknown function DUF4942 [PF13708] (6-88)